Protein AF-T0TPD6-F1 (afdb_monomer_lite)

Sequence (94 aa):
MAFKDNAVELEERVVAINRVTKVVKGGRNMRFAALVVVGDRNGRVGFGTGKSQEVPEAIRKAVEAAKKTLSKFLWLVQLFLTKFVQNLVERKYC

Radius of gyration: 16.24 Å; chains: 1; bounding box: 45×17×48 Å

Structure (mmCIF, N/CA/C/O backbone):
data_AF-T0TPD6-F1
#
_entry.id   AF-T0TPD6-F1
#
loop_
_atom_site.group_PDB
_atom_site.id
_atom_site.type_symbol
_atom_site.label_atom_id
_atom_site.label_alt_id
_atom_site.label_comp_id
_atom_site.label_asym_id
_atom_site.label_entity_id
_atom_site.label_seq_id
_atom_site.pdbx_PDB_ins_code
_atom_site.Cartn_x
_atom_site.Cartn_y
_atom_site.Cartn_z
_atom_site.occupancy
_atom_site.B_iso_or_equiv
_atom_site.auth_seq_id
_atom_site.auth_comp_id
_atom_site.auth_asym_id
_atom_site.auth_atom_id
_atom_site.pdbx_PDB_model_num
ATOM 1 N N . MET A 1 1 ? 9.298 -7.069 27.551 1.00 42.00 1 MET A N 1
ATOM 2 C CA . MET A 1 1 ? 9.019 -5.919 26.657 1.00 42.00 1 MET A CA 1
ATOM 3 C C . MET A 1 1 ? 8.824 -6.468 25.248 1.00 42.00 1 MET A C 1
ATOM 5 O O . MET A 1 1 ? 9.677 -7.222 24.821 1.00 42.00 1 MET A O 1
ATOM 9 N N . ALA A 1 2 ? 7.728 -6.255 24.525 1.00 43.62 2 ALA A N 1
ATOM 10 C CA . ALA A 1 2 ? 7.048 -4.985 24.290 1.00 43.62 2 ALA A CA 1
ATOM 11 C C . ALA A 1 2 ? 5.547 -5.005 24.628 1.00 43.62 2 ALA A C 1
ATOM 13 O O . ALA A 1 2 ? 4.870 -6.025 24.503 1.00 43.62 2 ALA A O 1
ATOM 14 N N . PHE A 1 3 ? 5.063 -3.842 25.057 1.00 47.22 3 PHE A N 1
ATOM 15 C CA . PHE A 1 3 ? 3.662 -3.535 25.302 1.00 47.22 3 PHE A CA 1
ATOM 16 C C . PHE A 1 3 ? 2.911 -3.542 23.962 1.00 47.22 3 PHE A C 1
ATOM 18 O O . PHE A 1 3 ? 3.263 -2.813 23.040 1.00 47.22 3 PHE A O 1
ATOM 25 N N . LYS A 1 4 ? 1.905 -4.415 23.831 1.00 49.62 4 LYS A N 1
ATOM 26 C CA . LYS A 1 4 ? 0.898 -4.316 22.770 1.00 49.62 4 LYS A CA 1
ATOM 27 C C . LYS A 1 4 ? -0.016 -3.155 23.148 1.00 49.62 4 LYS A C 1
ATOM 29 O O . LYS A 1 4 ? -0.924 -3.337 23.955 1.00 49.62 4 LYS A O 1
ATOM 34 N N . ASP A 1 5 ? 0.246 -1.975 22.604 1.00 52.47 5 ASP A N 1
ATOM 35 C CA . ASP A 1 5 ? -0.635 -0.826 22.781 1.00 52.47 5 ASP A CA 1
ATOM 36 C C . ASP A 1 5 ? -1.970 -1.094 22.075 1.00 52.47 5 ASP A C 1
ATOM 38 O O . ASP A 1 5 ? -2.103 -0.952 20.865 1.00 52.47 5 ASP A O 1
ATOM 42 N N . ASN A 1 6 ? -2.939 -1.506 22.894 1.00 47.06 6 ASN A N 1
ATOM 43 C CA . ASN A 1 6 ? -4.380 -1.572 22.674 1.00 47.06 6 ASN A CA 1
ATOM 44 C C . ASN A 1 6 ? -4.864 -2.447 21.508 1.00 47.06 6 ASN A C 1
ATOM 46 O O . ASN A 1 6 ? -4.713 -2.142 20.329 1.00 47.06 6 ASN A O 1
ATOM 50 N N . ALA A 1 7 ? -5.533 -3.530 21.904 1.00 55.16 7 ALA A N 1
ATOM 51 C CA . ALA A 1 7 ? -6.225 -4.521 21.094 1.00 55.16 7 ALA A CA 1
ATOM 52 C C . ALA A 1 7 ? -7.370 -3.921 20.256 1.00 55.16 7 ALA A C 1
ATOM 54 O O . ALA A 1 7 ? -8.546 -4.177 20.497 1.00 55.16 7 ALA A O 1
ATOM 55 N N . VAL A 1 8 ? -7.027 -3.121 19.253 1.00 63.78 8 VAL A N 1
ATOM 56 C CA . VAL A 1 8 ? -7.885 -2.942 18.089 1.00 63.78 8 VAL A CA 1
ATOM 57 C C . VAL A 1 8 ? -7.512 -4.078 17.150 1.00 63.78 8 VAL A C 1
ATOM 59 O O . VAL A 1 8 ? -6.397 -4.122 16.631 1.00 63.78 8 VAL A O 1
ATOM 62 N N . GLU A 1 9 ? -8.409 -5.048 17.007 1.00 70.81 9 GLU A N 1
ATOM 63 C CA . GLU A 1 9 ? -8.258 -6.158 16.070 1.00 70.81 9 GLU A CA 1
ATOM 64 C C . GLU A 1 9 ? -8.341 -5.594 14.644 1.00 70.81 9 GLU A C 1
ATOM 66 O O . GLU A 1 9 ? -9.409 -5.458 14.054 1.00 70.81 9 GLU A O 1
ATOM 71 N N . LEU A 1 10 ? -7.197 -5.132 14.140 1.00 76.25 10 LEU A N 1
ATOM 72 C CA . LEU A 1 10 ? -7.061 -4.555 12.812 1.00 76.25 10 LEU A CA 1
ATOM 73 C C . LEU A 1 10 ? -6.826 -5.689 11.817 1.00 76.25 10 LEU A C 1
ATOM 75 O O . LEU A 1 10 ? -5.747 -6.279 11.778 1.00 76.25 10 LEU A O 1
ATOM 79 N N . GLU A 1 11 ? -7.832 -5.979 10.999 1.00 84.00 11 GLU A N 1
ATOM 80 C CA . GLU A 1 11 ? -7.688 -6.896 9.877 1.00 84.00 11 GLU A CA 1
ATOM 81 C C . GLU A 1 11 ? -6.979 -6.191 8.722 1.00 84.00 11 GLU A C 1
ATOM 83 O O . GLU A 1 11 ? -7.386 -5.109 8.293 1.00 84.00 11 GLU A O 1
ATOM 88 N N . GLU A 1 12 ? -5.928 -6.817 8.197 1.00 86.06 12 GLU A N 1
ATOM 89 C CA . GLU A 1 12 ? -5.174 -6.332 7.042 1.00 86.06 12 GLU A CA 1
ATOM 90 C C . GLU A 1 12 ? -5.595 -7.132 5.799 1.00 86.06 12 GLU A C 1
ATOM 92 O O . GLU A 1 12 ? -5.528 -8.363 5.781 1.00 86.06 12 GLU A O 1
ATOM 97 N N . ARG A 1 13 ? -6.033 -6.450 4.736 1.00 86.31 13 ARG A N 1
ATOM 98 C CA . ARG A 1 13 ? -6.387 -7.075 3.454 1.00 86.31 13 ARG A CA 1
ATOM 99 C C . ARG A 1 13 ? -5.625 -6.435 2.304 1.00 86.31 13 ARG A C 1
ATOM 101 O O . ARG A 1 13 ? -5.680 -5.223 2.097 1.00 86.31 13 ARG A O 1
ATOM 108 N N . VAL A 1 14 ? -4.955 -7.269 1.513 1.00 86.69 14 VAL A N 1
ATOM 109 C CA . VAL A 1 14 ? -4.327 -6.852 0.255 1.00 86.69 14 VAL A CA 1
ATOM 110 C C . VAL A 1 14 ? -5.405 -6.788 -0.822 1.00 86.69 14 VAL A C 1
ATOM 112 O O . VAL A 1 14 ? -6.097 -7.775 -1.063 1.00 86.69 14 VAL A O 1
ATOM 115 N N . VAL A 1 15 ? -5.558 -5.626 -1.452 1.00 88.06 15 VAL A N 1
ATOM 116 C CA . VAL A 1 15 ? -6.565 -5.410 -2.502 1.00 88.06 15 VAL A CA 1
ATOM 117 C C . VAL A 1 15 ? -5.962 -5.668 -3.874 1.00 88.06 15 VAL A C 1
ATOM 119 O O . VAL A 1 15 ? -6.538 -6.388 -4.682 1.00 88.06 15 VAL A O 1
ATOM 122 N N . ALA A 1 16 ? -4.795 -5.080 -4.136 1.00 84.75 16 ALA A N 1
ATOM 123 C CA . ALA A 1 16 ? -4.149 -5.166 -5.435 1.00 84.75 16 ALA A CA 1
ATOM 124 C C . ALA A 1 16 ? -2.628 -5.120 -5.312 1.00 84.75 16 ALA A C 1
ATOM 126 O O . ALA A 1 16 ? -2.070 -4.406 -4.472 1.00 84.75 16 ALA A O 1
ATOM 127 N N . ILE A 1 17 ? -1.969 -5.857 -6.205 1.00 91.12 17 ILE A N 1
ATOM 128 C CA . ILE A 1 17 ? -0.523 -5.820 -6.399 1.00 91.12 17 ILE A CA 1
ATOM 129 C C . ILE A 1 17 ? -0.267 -5.538 -7.874 1.00 91.12 17 ILE A C 1
ATOM 131 O O . ILE A 1 17 ? -0.569 -6.357 -8.738 1.00 91.12 17 ILE A O 1
ATOM 135 N N . ASN A 1 18 ? 0.338 -4.389 -8.153 1.00 91.50 18 ASN A N 1
ATOM 136 C CA . ASN A 1 18 ? 0.650 -3.953 -9.504 1.00 91.50 18 ASN A CA 1
ATOM 137 C C . ASN A 1 18 ? 2.161 -3.954 -9.720 1.00 91.50 18 ASN A C 1
ATOM 139 O O . ASN A 1 18 ? 2.921 -3.372 -8.945 1.00 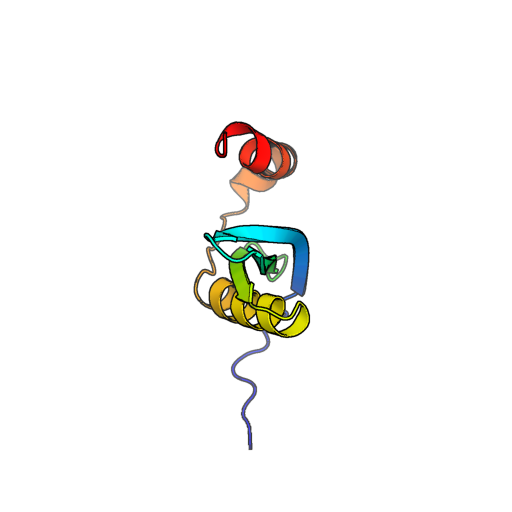91.50 18 ASN A O 1
ATOM 143 N N . ARG A 1 19 ? 2.612 -4.554 -10.824 1.00 93.38 19 ARG A N 1
ATOM 144 C CA . ARG A 1 19 ? 3.997 -4.411 -11.281 1.00 93.38 19 ARG A CA 1
ATOM 145 C C . ARG A 1 19 ? 4.119 -3.121 -12.086 1.00 93.38 19 ARG A C 1
ATOM 147 O O . ARG A 1 19 ? 3.601 -3.023 -13.193 1.00 93.38 19 ARG A O 1
ATOM 154 N N . VAL A 1 20 ? 4.834 -2.142 -11.547 1.00 92.31 20 VAL A N 1
ATOM 155 C CA . VAL A 1 20 ? 5.083 -0.852 -12.197 1.00 92.31 20 VAL A CA 1
ATOM 156 C C . VAL A 1 20 ? 6.509 -0.803 -12.735 1.00 92.31 20 VAL A C 1
ATOM 158 O O . VAL A 1 20 ? 7.467 -1.114 -12.028 1.00 92.31 20 VAL A O 1
ATOM 161 N N . THR A 1 21 ? 6.674 -0.402 -13.996 1.00 94.12 21 THR A N 1
ATOM 162 C CA . THR A 1 21 ? 7.989 -0.374 -14.654 1.00 94.12 21 THR A CA 1
ATOM 163 C C . THR A 1 21 ? 8.346 1.034 -15.107 1.00 94.12 21 THR A C 1
ATOM 165 O O . THR A 1 21 ? 7.585 1.637 -15.857 1.00 94.12 21 THR A O 1
ATOM 168 N N . LYS A 1 22 ? 9.513 1.540 -14.700 1.00 92.25 22 LYS A N 1
ATOM 169 C CA . LYS A 1 22 ? 10.114 2.764 -15.240 1.00 92.25 22 LYS A CA 1
ATOM 170 C C . LYS A 1 22 ? 11.066 2.383 -16.371 1.00 92.25 22 LYS A C 1
ATOM 172 O O . LYS A 1 22 ? 12.031 1.654 -16.143 1.00 92.25 22 LYS A O 1
ATOM 177 N N . VAL A 1 23 ? 10.804 2.885 -17.572 1.00 94.31 23 VAL A N 1
ATOM 178 C CA . VAL A 1 23 ? 11.717 2.745 -18.713 1.00 94.31 23 VAL A CA 1
ATOM 179 C C . VAL A 1 23 ? 12.865 3.752 -18.586 1.00 94.31 23 VAL A C 1
ATOM 181 O O . VAL A 1 23 ? 12.653 4.903 -18.204 1.00 94.31 23 VAL A O 1
ATOM 184 N N . VAL A 1 24 ? 14.092 3.311 -18.848 1.00 94.81 24 VAL A N 1
ATOM 185 C CA . VAL A 1 24 ? 15.306 4.141 -18.887 1.00 94.81 24 VAL A CA 1
ATOM 186 C C . VAL A 1 24 ? 16.114 3.786 -20.136 1.00 94.81 24 VAL A C 1
ATOM 188 O O . VAL A 1 24 ? 15.881 2.745 -20.744 1.00 94.81 24 VAL A O 1
ATOM 191 N N . LYS A 1 25 ? 17.090 4.623 -20.515 1.00 92.00 25 LYS A N 1
ATOM 192 C CA . LYS A 1 25 ? 17.872 4.438 -21.754 1.00 92.00 25 LYS A CA 1
ATOM 193 C C . LYS A 1 25 ? 18.584 3.074 -21.858 1.00 92.00 25 LYS A C 1
ATOM 195 O O . LYS A 1 25 ? 18.846 2.632 -22.964 1.00 92.00 25 LYS A O 1
ATOM 200 N N . GLY A 1 26 ? 18.861 2.411 -20.729 1.00 92.75 26 GLY A N 1
ATOM 201 C CA . GLY A 1 26 ? 19.529 1.103 -20.664 1.00 92.75 26 GLY A CA 1
ATOM 202 C C . GLY A 1 26 ? 18.652 -0.078 -20.228 1.00 92.75 26 GLY A C 1
ATOM 203 O O . GLY A 1 26 ? 19.190 -1.139 -19.941 1.00 92.75 26 GLY A O 1
ATOM 204 N N . GLY A 1 27 ? 17.327 0.080 -20.112 1.00 92.00 27 GLY A N 1
ATOM 205 C CA . GLY A 1 27 ? 16.450 -1.033 -19.731 1.00 92.00 27 GLY A CA 1
ATOM 206 C C . GLY A 1 27 ? 15.169 -0.629 -19.006 1.00 92.00 27 GLY A C 1
ATOM 207 O O . GLY A 1 27 ? 14.709 0.513 -19.068 1.00 92.00 27 GLY A O 1
ATOM 208 N N . ARG A 1 28 ? 14.564 -1.589 -18.298 1.00 90.94 28 ARG A N 1
ATOM 209 C CA . ARG A 1 28 ? 13.324 -1.391 -17.531 1.00 90.94 28 ARG A CA 1
ATOM 210 C C . ARG A 1 28 ? 13.595 -1.653 -16.056 1.00 90.94 28 ARG A C 1
ATOM 212 O O . ARG A 1 28 ? 13.883 -2.778 -15.673 1.00 90.94 28 ARG A O 1
ATOM 219 N N . ASN A 1 29 ? 13.466 -0.624 -15.225 1.00 91.00 29 ASN A N 1
ATOM 220 C CA . ASN A 1 29 ? 13.519 -0.782 -13.775 1.00 91.00 29 ASN A CA 1
ATOM 221 C C . ASN A 1 29 ? 12.112 -1.114 -13.262 1.00 91.00 29 ASN A C 1
ATOM 223 O O . ASN A 1 29 ? 11.181 -0.325 -13.449 1.00 91.00 29 ASN A O 1
ATOM 227 N N . MET A 1 30 ? 11.944 -2.284 -12.651 1.00 92.38 30 MET A N 1
ATOM 228 C CA . MET A 1 30 ? 10.648 -2.767 -12.174 1.00 92.38 30 MET A CA 1
ATOM 229 C C . MET A 1 30 ? 10.533 -2.626 -10.659 1.00 92.38 30 MET A C 1
ATOM 231 O O . MET A 1 30 ? 11.501 -2.795 -9.923 1.00 92.38 30 MET A O 1
ATOM 235 N N . ARG A 1 31 ? 9.328 -2.302 -10.194 1.00 94.38 31 ARG A N 1
ATOM 236 C CA . ARG A 1 31 ? 8.951 -2.265 -8.779 1.00 94.38 31 ARG A CA 1
ATOM 237 C C . ARG A 1 31 ? 7.533 -2.800 -8.623 1.00 94.38 31 ARG A C 1
ATOM 239 O O . ARG A 1 31 ? 6.745 -2.758 -9.568 1.00 94.38 31 ARG A O 1
ATOM 246 N N . PHE A 1 32 ? 7.190 -3.236 -7.423 1.00 94.56 32 PHE A N 1
ATOM 247 C CA . PHE A 1 32 ? 5.836 -3.632 -7.066 1.00 94.56 32 PHE A CA 1
ATOM 248 C C . PHE A 1 32 ? 5.178 -2.530 -6.250 1.00 94.56 32 PHE A C 1
ATOM 250 O O . PHE A 1 32 ? 5.777 -1.993 -5.318 1.00 94.56 32 PHE A O 1
ATOM 257 N N . ALA A 1 33 ? 3.961 -2.175 -6.640 1.00 92.56 33 ALA A N 1
ATOM 258 C CA . ALA A 1 33 ? 3.060 -1.336 -5.877 1.00 92.56 33 ALA A CA 1
ATOM 259 C C . ALA A 1 33 ? 2.004 -2.233 -5.226 1.00 92.56 33 ALA A C 1
ATOM 261 O O . ALA A 1 33 ? 1.385 -3.045 -5.910 1.00 92.56 33 ALA A O 1
ATOM 262 N N . ALA A 1 34 ? 1.811 -2.090 -3.922 1.00 93.62 34 ALA A N 1
ATOM 263 C CA . ALA A 1 34 ? 0.803 -2.801 -3.152 1.00 93.62 34 ALA A CA 1
ATOM 264 C C . ALA A 1 34 ? -0.219 -1.798 -2.610 1.00 93.62 34 ALA A C 1
ATOM 266 O O . ALA A 1 34 ? 0.161 -0.751 -2.078 1.00 93.62 34 ALA A O 1
ATOM 267 N N . LEU A 1 35 ? -1.501 -2.133 -2.745 1.00 91.31 35 LEU A N 1
ATOM 268 C CA . LEU A 1 35 ? -2.616 -1.440 -2.110 1.00 91.31 35 LEU A CA 1
ATOM 269 C C . LEU A 1 35 ? -3.167 -2.332 -0.998 1.00 91.31 35 LEU A C 1
ATOM 271 O O . LEU A 1 35 ? -3.579 -3.469 -1.251 1.00 91.31 35 LEU A O 1
ATOM 275 N N . VAL A 1 36 ? -3.173 -1.807 0.224 1.00 89.19 36 VAL A N 1
ATOM 276 C CA . VAL A 1 36 ? -3.608 -2.522 1.424 1.00 89.19 36 VAL A CA 1
ATOM 277 C C . VAL A 1 36 ? -4.660 -1.697 2.151 1.00 89.19 36 VAL A C 1
ATOM 279 O O . VAL A 1 36 ? -4.559 -0.473 2.245 1.00 89.19 36 VAL A O 1
ATOM 282 N N . VAL A 1 37 ? -5.674 -2.383 2.662 1.00 88.25 37 VAL A N 1
ATOM 283 C CA . VAL A 1 37 ? -6.724 -1.818 3.508 1.00 88.25 37 VAL A CA 1
ATOM 284 C C . VAL A 1 37 ? -6.610 -2.452 4.887 1.00 88.25 37 VAL A C 1
ATOM 286 O O . VAL A 1 37 ? -6.400 -3.657 5.000 1.00 88.25 37 VAL A O 1
ATOM 289 N N . VAL A 1 38 ? -6.731 -1.635 5.927 1.00 87.75 38 VAL A N 1
ATOM 290 C CA . VAL A 1 38 ? -6.662 -2.049 7.329 1.00 87.75 38 VAL A CA 1
ATOM 291 C C . VAL A 1 38 ? -7.911 -1.545 8.042 1.00 87.75 38 VAL A C 1
ATOM 293 O O . VAL A 1 38 ? -8.263 -0.377 7.892 1.00 87.75 38 VAL A O 1
ATOM 296 N N . GLY A 1 39 ? -8.603 -2.382 8.811 1.00 85.44 39 GLY A N 1
ATOM 297 C CA . GLY A 1 39 ? -9.804 -1.937 9.521 1.00 85.44 39 GLY A CA 1
ATOM 298 C C . GLY A 1 39 ? -10.304 -2.905 10.582 1.00 85.44 39 GLY A C 1
ATOM 299 O O . GLY A 1 39 ? -9.945 -4.076 10.582 1.00 85.44 39 GLY A O 1
ATOM 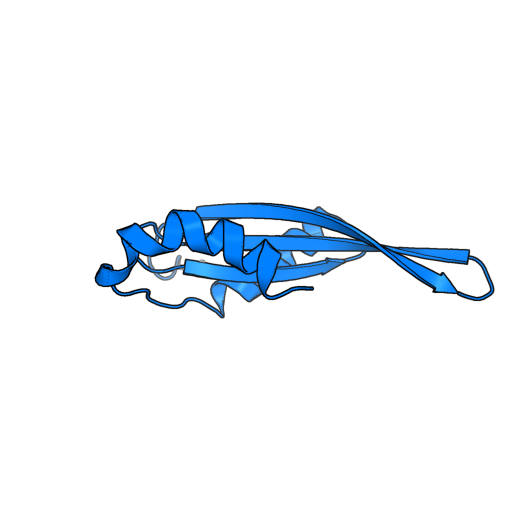300 N N . ASP A 1 40 ? -11.143 -2.402 11.485 1.00 80.25 40 ASP A N 1
ATOM 301 C CA . ASP A 1 40 ? -11.619 -3.122 12.676 1.00 80.25 40 ASP A CA 1
ATOM 302 C C . ASP A 1 40 ? -13.053 -3.666 12.541 1.00 80.25 40 ASP A C 1
ATOM 304 O O . ASP A 1 40 ? -13.677 -4.020 13.536 1.00 80.25 40 ASP A O 1
ATOM 308 N N . ARG A 1 41 ? -13.620 -3.689 11.321 1.00 72.19 41 ARG A N 1
ATOM 309 C CA . ARG A 1 41 ? -15.045 -3.985 11.010 1.00 72.19 41 ARG A CA 1
ATOM 310 C C . ARG A 1 41 ? -16.078 -3.172 11.812 1.00 72.19 41 ARG A C 1
ATOM 312 O O . ARG A 1 41 ? -17.271 -3.257 11.532 1.00 72.19 41 ARG A O 1
ATOM 319 N N . ASN A 1 42 ? -15.634 -2.295 12.707 1.00 73.69 42 ASN A N 1
ATOM 320 C CA . ASN A 1 42 ? -16.434 -1.507 13.633 1.00 73.69 42 ASN A CA 1
ATOM 321 C C . ASN A 1 42 ? -16.526 -0.037 13.186 1.00 73.69 42 ASN A C 1
ATOM 323 O O . ASN A 1 42 ? -16.753 0.878 13.979 1.00 73.69 42 ASN A O 1
ATOM 327 N N . GLY A 1 43 ? -16.363 0.191 11.879 1.00 72.44 43 GLY A N 1
ATOM 328 C CA . GLY A 1 43 ? -16.449 1.502 11.244 1.00 72.44 43 GLY A CA 1
ATOM 329 C C . GLY A 1 43 ? -15.132 2.275 11.181 1.00 72.44 43 GLY A C 1
ATOM 330 O O . GLY A 1 43 ? -15.153 3.412 10.720 1.00 72.44 43 GLY A O 1
ATOM 331 N N . ARG A 1 44 ? -13.982 1.722 11.595 1.00 78.12 44 ARG A N 1
ATOM 332 C CA . ARG A 1 44 ? -12.672 2.336 11.318 1.00 78.12 44 ARG A CA 1
ATOM 333 C C . ARG A 1 44 ? -12.007 1.597 10.171 1.00 78.12 44 ARG A C 1
ATOM 335 O O . ARG A 1 44 ? -11.762 0.395 10.240 1.00 78.12 44 ARG A O 1
ATOM 342 N N . VAL A 1 45 ? -11.721 2.332 9.103 1.00 83.44 45 VAL A N 1
ATOM 343 C CA . VAL A 1 45 ? -11.019 1.806 7.933 1.00 83.44 45 VAL A CA 1
ATOM 344 C C . VAL A 1 45 ? -9.930 2.796 7.549 1.00 83.44 45 VAL A C 1
ATOM 346 O O . VAL A 1 45 ? -10.138 4.009 7.536 1.00 83.44 45 VAL A O 1
ATOM 349 N N . GLY A 1 46 ? -8.756 2.265 7.248 1.00 84.56 46 GLY A N 1
ATOM 350 C CA . GLY A 1 46 ? -7.637 2.980 6.666 1.00 84.56 46 GLY A CA 1
ATOM 351 C C . GLY A 1 46 ? -7.155 2.274 5.411 1.00 84.56 46 GLY A C 1
ATOM 352 O O . GLY A 1 46 ? -7.290 1.060 5.259 1.00 84.56 46 GLY A O 1
ATOM 353 N N . PHE A 1 47 ? -6.600 3.046 4.491 1.00 87.31 47 PHE A N 1
ATOM 354 C CA . PHE A 1 47 ? -6.001 2.538 3.265 1.00 87.31 47 PHE A CA 1
ATOM 355 C C . PHE A 1 47 ? -4.569 3.044 3.165 1.00 87.31 47 PHE A C 1
ATOM 357 O O . PHE A 1 47 ? -4.238 4.126 3.647 1.00 87.31 47 PHE A O 1
ATOM 364 N N . GLY A 1 48 ? -3.713 2.251 2.535 1.00 88.25 48 GLY A N 1
ATOM 365 C CA . GLY A 1 48 ? -2.309 2.577 2.371 1.00 88.25 48 GLY A CA 1
ATOM 366 C C . GLY A 1 48 ? -1.749 1.981 1.095 1.00 88.25 48 GLY A C 1
ATOM 367 O O . GLY A 1 48 ? -2.115 0.885 0.668 1.00 88.25 48 GLY A O 1
ATOM 368 N N . THR A 1 49 ? -0.839 2.726 0.479 1.00 91.12 49 THR A N 1
ATOM 369 C CA . THR A 1 49 ? -0.099 2.290 -0.704 1.00 91.12 49 THR A CA 1
ATOM 370 C C . THR A 1 49 ? 1.375 2.178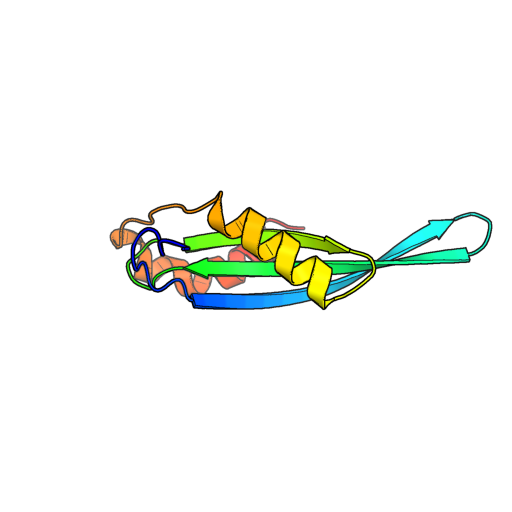 -0.369 1.00 91.12 49 THR A C 1
ATOM 372 O O . THR A 1 49 ? 1.930 3.063 0.279 1.00 91.12 49 THR A O 1
ATOM 375 N N . GLY A 1 50 ? 2.030 1.134 -0.862 1.00 93.75 50 GLY A N 1
ATOM 376 C CA . GLY A 1 50 ? 3.465 0.928 -0.693 1.00 93.75 50 GLY A CA 1
ATOM 377 C C . GLY A 1 50 ? 4.120 0.542 -2.009 1.00 93.75 50 GLY A C 1
ATOM 378 O O . GLY A 1 50 ? 3.521 -0.150 -2.827 1.0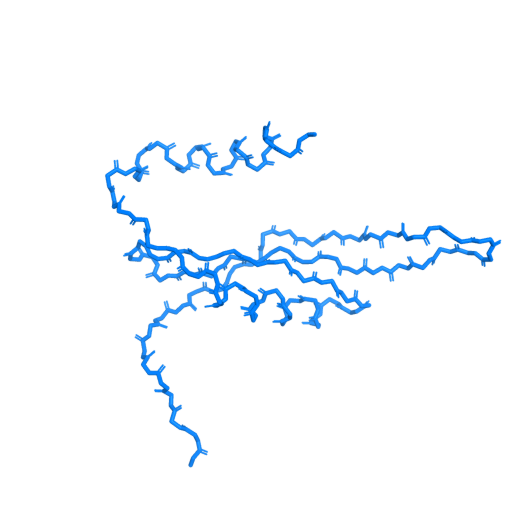0 93.75 50 GLY A O 1
ATOM 379 N N . LYS A 1 51 ? 5.359 0.994 -2.231 1.00 93.75 51 LYS A N 1
ATOM 380 C CA . LYS A 1 51 ? 6.141 0.656 -3.426 1.00 93.75 51 LYS A CA 1
ATOM 381 C C . LYS A 1 51 ? 7.544 0.208 -3.035 1.00 93.75 51 LYS A C 1
ATOM 383 O O . LYS A 1 51 ? 8.273 0.965 -2.396 1.00 93.75 51 LYS A O 1
ATOM 388 N N . SER A 1 52 ? 7.936 -0.994 -3.450 1.00 95.38 52 SER A N 1
ATOM 389 C CA . SER A 1 52 ? 9.292 -1.522 -3.240 1.00 95.38 52 SER A CA 1
ATOM 390 C C . SER A 1 52 ? 9.756 -2.377 -4.420 1.00 95.38 52 SER A C 1
ATOM 392 O O . SER A 1 52 ? 9.004 -2.596 -5.370 1.00 95.38 52 SER A O 1
ATOM 394 N N . GLN A 1 53 ? 11.019 -2.806 -4.399 1.00 92.94 53 GLN A N 1
ATOM 395 C CA . GLN A 1 53 ? 11.533 -3.793 -5.360 1.00 92.94 53 GLN A CA 1
ATOM 396 C C . GLN A 1 53 ? 10.992 -5.194 -5.071 1.00 92.94 53 GLN A C 1
ATOM 398 O O . GLN A 1 53 ? 10.763 -5.957 -6.003 1.00 92.94 53 GLN A O 1
ATOM 403 N N . GLU A 1 54 ? 10.700 -5.480 -3.804 1.00 92.69 54 GLU A N 1
ATOM 404 C CA . GLU A 1 54 ? 10.116 -6.737 -3.356 1.00 92.69 54 GLU A CA 1
ATOM 405 C C . GLU A 1 54 ? 8.650 -6.571 -2.948 1.00 92.69 54 GLU A C 1
ATOM 407 O O . GLU A 1 54 ? 8.231 -5.541 -2.412 1.00 92.69 54 GLU A O 1
ATOM 412 N N . VAL A 1 55 ? 7.865 -7.621 -3.176 1.00 91.19 55 VAL A N 1
ATOM 413 C CA . VAL A 1 55 ? 6.452 -7.687 -2.787 1.00 91.19 55 VAL A CA 1
ATOM 414 C C . VAL A 1 55 ? 6.253 -7.610 -1.263 1.00 91.19 55 VAL A C 1
ATOM 416 O O . VAL A 1 55 ? 5.472 -6.757 -0.834 1.00 91.19 55 VAL A O 1
ATOM 419 N N . PRO A 1 56 ? 6.938 -8.414 -0.419 1.00 93.31 56 PRO A N 1
ATOM 420 C CA . PRO A 1 56 ? 6.722 -8.365 1.031 1.00 93.31 56 PRO A CA 1
ATOM 421 C C . PRO A 1 56 ? 7.081 -7.004 1.638 1.00 93.31 56 PRO A C 1
ATOM 423 O O . PRO A 1 56 ? 6.360 -6.504 2.502 1.00 93.31 56 PRO A O 1
ATOM 426 N N . GLU A 1 57 ? 8.140 -6.352 1.156 1.00 94.56 57 GLU A N 1
ATOM 427 C CA . GLU A 1 57 ? 8.481 -4.997 1.594 1.00 94.56 57 GLU A CA 1
ATOM 428 C C . GLU A 1 57 ? 7.435 -3.956 1.183 1.00 94.56 57 GLU A C 1
ATOM 430 O O . GLU A 1 57 ? 7.140 -3.037 1.950 1.00 94.56 57 GLU A O 1
ATOM 435 N N . ALA A 1 58 ? 6.876 -4.071 -0.027 1.00 93.38 58 ALA A N 1
ATOM 436 C CA . ALA A 1 58 ? 5.836 -3.160 -0.492 1.00 93.38 58 ALA A CA 1
ATOM 437 C C . ALA A 1 58 ? 4.577 -3.262 0.383 1.00 93.38 58 ALA A C 1
ATOM 439 O O . ALA A 1 58 ? 3.991 -2.234 0.721 1.00 93.38 58 ALA A O 1
ATOM 440 N N . ILE A 1 59 ? 4.207 -4.478 0.800 1.00 92.12 59 ILE A N 1
ATOM 441 C CA . ILE A 1 59 ? 3.072 -4.723 1.699 1.00 92.12 59 ILE A CA 1
ATOM 442 C C . ILE A 1 59 ? 3.337 -4.120 3.081 1.00 92.12 59 ILE A C 1
ATOM 444 O O . ILE A 1 59 ? 2.492 -3.385 3.581 1.00 92.12 59 ILE A O 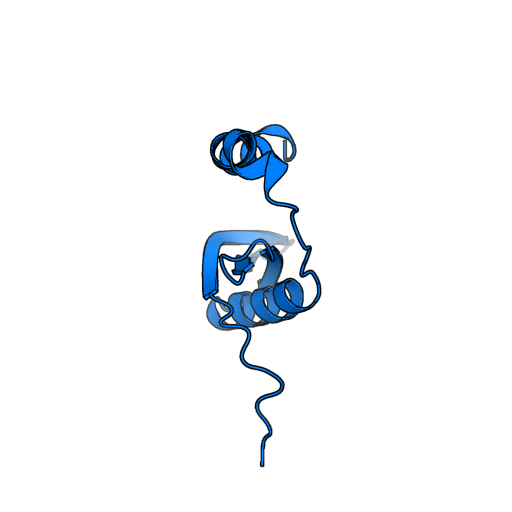1
ATOM 448 N N . ARG A 1 60 ? 4.520 -4.338 3.672 1.00 93.19 60 ARG A N 1
ATOM 449 C CA . ARG A 1 60 ? 4.877 -3.750 4.980 1.00 93.19 60 ARG A CA 1
ATOM 450 C C . ARG A 1 60 ? 4.765 -2.223 4.976 1.00 93.19 60 ARG A C 1
ATOM 452 O O . ARG A 1 60 ? 4.092 -1.654 5.831 1.00 93.19 60 ARG A O 1
ATOM 459 N N . LYS A 1 61 ? 5.328 -1.568 3.953 1.00 93.38 61 LYS A N 1
ATOM 460 C CA . LYS A 1 61 ? 5.225 -0.107 3.770 1.00 93.38 61 LYS A CA 1
ATOM 461 C C . LYS A 1 61 ? 3.772 0.356 3.618 1.00 93.38 61 LYS A C 1
ATOM 463 O O . LYS A 1 61 ? 3.398 1.393 4.159 1.00 93.38 61 LYS A O 1
ATOM 468 N N . ALA A 1 62 ? 2.951 -0.409 2.896 1.00 91.06 62 ALA A N 1
ATOM 469 C CA . ALA A 1 62 ? 1.533 -0.106 2.724 1.00 91.06 62 ALA A CA 1
ATOM 470 C C . ALA A 1 62 ? 0.749 -0.228 4.044 1.00 91.06 62 ALA A C 1
ATOM 472 O O . ALA A 1 62 ? -0.073 0.635 4.338 1.00 91.06 62 ALA A O 1
ATOM 473 N N . VAL A 1 63 ? 1.035 -1.249 4.858 1.00 91.25 63 VAL A N 1
ATOM 474 C CA . VAL A 1 63 ? 0.414 -1.470 6.176 1.00 91.25 63 VAL A CA 1
ATOM 475 C C . VAL A 1 63 ? 0.767 -0.348 7.153 1.00 91.25 63 VAL A C 1
ATOM 477 O O . VAL A 1 63 ? -0.110 0.181 7.834 1.00 91.25 63 VAL A O 1
ATOM 480 N N . GLU A 1 64 ? 2.035 0.060 7.204 1.00 91.31 64 GLU A N 1
ATOM 481 C CA . GLU A 1 64 ? 2.478 1.180 8.044 1.00 91.31 64 GLU A CA 1
ATOM 482 C C . GLU A 1 64 ? 1.810 2.501 7.647 1.00 91.31 64 GLU A C 1
ATOM 484 O O . GLU A 1 64 ? 1.440 3.293 8.515 1.00 91.31 64 GLU A O 1
ATOM 489 N N . ALA A 1 65 ? 1.625 2.737 6.345 1.00 88.44 65 ALA A N 1
ATOM 490 C CA . ALA A 1 65 ? 0.885 3.892 5.849 1.00 88.44 65 ALA A CA 1
ATOM 491 C C . ALA A 1 65 ? -0.607 3.810 6.220 1.00 88.44 65 ALA A C 1
ATOM 493 O O . ALA A 1 65 ? -1.161 4.775 6.742 1.00 88.44 65 ALA A O 1
ATOM 494 N N . ALA A 1 66 ? -1.237 2.647 6.035 1.00 87.44 66 ALA A N 1
ATOM 495 C CA . ALA A 1 66 ? -2.655 2.440 6.331 1.00 87.44 66 ALA A CA 1
ATOM 496 C C . ALA A 1 66 ? -2.987 2.631 7.819 1.00 87.44 66 ALA A C 1
ATOM 498 O O . ALA A 1 66 ? -4.020 3.212 8.148 1.00 87.44 66 ALA A O 1
ATOM 499 N N . LYS A 1 67 ? -2.090 2.206 8.722 1.00 85.62 67 LYS A N 1
ATOM 500 C CA . LYS A 1 67 ? -2.237 2.396 10.177 1.00 85.62 67 LYS A CA 1
ATOM 501 C C . LYS A 1 67 ? -2.220 3.871 10.590 1.00 85.62 67 LYS A C 1
ATOM 503 O O . LYS A 1 67 ? -2.864 4.229 11.570 1.00 85.62 67 LYS A O 1
ATOM 508 N N . LYS A 1 68 ? -1.524 4.733 9.841 1.00 85.94 68 LYS A N 1
ATOM 509 C CA . LYS A 1 68 ? -1.498 6.188 10.083 1.00 85.94 68 LYS A CA 1
ATOM 510 C C . LYS A 1 68 ? -2.764 6.883 9.579 1.00 85.94 68 LYS A C 1
ATOM 512 O O . LYS A 1 68 ? -3.156 7.905 10.131 1.00 85.94 68 LYS A O 1
ATOM 517 N N . THR A 1 69 ? -3.411 6.333 8.554 1.00 80.62 69 THR A N 1
ATOM 518 C CA . THR A 1 69 ? -4.591 6.918 7.898 1.00 80.62 69 THR A CA 1
ATOM 519 C C . THR A 1 69 ? -5.874 6.179 8.293 1.00 80.62 69 THR A C 1
ATOM 521 O O . THR A 1 69 ? -6.661 5.777 7.441 1.00 80.62 69 THR A O 1
ATOM 524 N N . LEU A 1 70 ? -6.108 5.984 9.594 1.00 77.69 70 LEU A N 1
ATOM 525 C CA . LEU A 1 70 ? -7.358 5.400 10.091 1.00 77.69 70 LEU A CA 1
ATOM 526 C C . LEU A 1 70 ? -8.451 6.469 10.161 1.00 77.69 70 LEU A C 1
ATOM 528 O O . LEU A 1 70 ? -8.375 7.401 10.959 1.00 77.69 70 LEU A O 1
ATOM 532 N N . SER A 1 71 ? -9.487 6.316 9.339 1.00 75.31 71 SER A N 1
ATOM 533 C CA . SER A 1 71 ? -10.653 7.201 9.342 1.00 75.31 71 SER A CA 1
ATOM 534 C C . SER A 1 71 ? -11.867 6.468 9.910 1.00 75.31 71 SER A C 1
ATOM 536 O O . SER A 1 71 ? -12.168 5.337 9.523 1.00 75.31 71 SER A O 1
ATOM 538 N N . LYS A 1 72 ? -12.575 7.106 10.848 1.00 67.25 72 LYS A N 1
ATOM 539 C CA . LYS A 1 72 ? -13.827 6.583 11.408 1.00 67.25 72 LYS A CA 1
ATOM 540 C C . LYS A 1 72 ? -14.976 6.947 10.471 1.00 67.25 72 LYS A C 1
ATOM 542 O O . LYS A 1 72 ? -15.372 8.107 10.399 1.00 67.25 72 LYS A O 1
ATOM 547 N N . PHE A 1 73 ? -15.523 5.959 9.778 1.00 60.84 73 PHE A N 1
ATOM 548 C CA . PHE A 1 73 ? -16.776 6.096 9.053 1.00 60.84 73 PHE A CA 1
ATOM 549 C C . PHE A 1 73 ? -17.950 5.891 10.015 1.00 60.84 73 PHE A C 1
ATOM 551 O O . PHE A 1 73 ? -18.071 4.861 10.680 1.00 60.84 73 PHE A O 1
ATOM 558 N N . LEU A 1 74 ? -18.818 6.899 10.116 1.00 49.19 74 LEU A N 1
ATOM 559 C CA . LEU A 1 74 ? -20.068 6.787 10.858 1.00 49.19 74 LEU A CA 1
ATOM 560 C C . LEU A 1 74 ? -21.033 5.911 10.044 1.00 49.19 74 LEU A C 1
ATOM 562 O O . LEU A 1 74 ? -21.273 6.165 8.865 1.00 49.19 74 LEU A O 1
ATOM 566 N N . TRP A 1 75 ? -21.575 4.875 10.680 1.00 41.97 75 TRP A N 1
ATOM 567 C CA . TRP A 1 75 ? -22.314 3.757 10.074 1.00 41.97 75 TRP A CA 1
ATOM 568 C C . TRP A 1 75 ? -23.573 4.111 9.253 1.00 41.97 75 TRP A C 1
ATOM 570 O O . TRP A 1 75 ? -24.141 3.234 8.607 1.00 41.97 75 TRP A O 1
ATOM 580 N N . LEU A 1 76 ? -23.988 5.380 9.192 1.00 44.34 76 LEU A N 1
ATOM 581 C CA . LEU A 1 76 ? -25.123 5.830 8.371 1.00 44.34 76 LEU A CA 1
ATOM 582 C C . LEU A 1 76 ? -24.902 5.680 6.852 1.00 44.34 76 LEU A C 1
ATOM 584 O O . LEU A 1 76 ? -25.847 5.820 6.083 1.00 44.34 76 LEU A O 1
ATOM 588 N N . VAL A 1 77 ? -23.686 5.354 6.406 1.00 49.09 77 VAL A N 1
ATOM 589 C CA . VAL A 1 77 ? -23.335 5.240 4.976 1.00 49.09 77 VAL A CA 1
ATOM 590 C C . VAL A 1 77 ? -23.129 3.776 4.521 1.00 49.09 77 VAL A C 1
ATOM 592 O O . VAL A 1 77 ? -22.851 3.508 3.350 1.00 49.09 77 VAL A O 1
ATOM 595 N N . GLN A 1 78 ? -23.324 2.797 5.417 1.00 39.19 78 GLN A N 1
ATOM 596 C CA . GLN A 1 78 ? -23.009 1.375 5.190 1.00 39.19 78 GLN A CA 1
ATOM 597 C C . GLN A 1 78 ? -23.768 0.749 3.996 1.00 39.19 78 GLN A C 1
ATOM 599 O O . GLN A 1 78 ? -23.236 -0.129 3.318 1.00 39.19 78 GLN A O 1
ATOM 604 N N . LEU A 1 79 ? -24.983 1.227 3.691 1.00 45.47 79 LEU A N 1
ATOM 605 C CA . LEU A 1 79 ? -25.826 0.713 2.597 1.00 45.47 79 LEU A CA 1
ATOM 606 C C . LEU A 1 79 ? -25.538 1.339 1.221 1.00 45.47 79 LEU A C 1
ATOM 608 O O . LEU A 1 79 ? -25.887 0.747 0.204 1.00 45.47 79 LEU A O 1
ATOM 612 N N . PHE A 1 80 ? -24.863 2.490 1.164 1.00 43.53 80 PHE A N 1
ATOM 613 C CA . PHE A 1 80 ? -24.483 3.125 -0.105 1.00 43.53 80 PHE A CA 1
ATOM 614 C C . PHE A 1 80 ? -23.035 2.800 -0.509 1.00 43.53 80 PHE A C 1
ATOM 616 O O . PHE A 1 80 ? -22.714 2.778 -1.695 1.00 43.53 80 PHE A O 1
ATOM 623 N N . LEU A 1 81 ? -22.154 2.495 0.454 1.00 44.72 81 LEU A N 1
ATOM 624 C CA . LEU A 1 81 ? -20.709 2.395 0.217 1.00 44.72 81 LEU A CA 1
ATOM 625 C C . LEU A 1 81 ? -20.188 1.045 -0.266 1.00 44.72 81 LEU A C 1
ATOM 627 O O . LEU A 1 81 ? -19.173 1.035 -0.947 1.00 44.72 81 LEU A O 1
ATOM 631 N N . THR A 1 82 ? -20.826 -0.089 0.010 1.00 48.97 82 THR A N 1
ATOM 632 C CA . THR A 1 82 ? -20.282 -1.381 -0.461 1.00 48.97 82 THR A CA 1
ATOM 633 C C . THR A 1 82 ? -20.306 -1.491 -1.986 1.00 48.97 82 THR A C 1
ATOM 635 O O . THR A 1 82 ? -19.324 -1.933 -2.574 1.00 48.97 82 THR A O 1
ATOM 638 N N . LYS A 1 83 ? -21.345 -0.963 -2.649 1.00 45.06 83 LYS A N 1
ATOM 639 C CA . LYS A 1 83 ? -21.341 -0.793 -4.114 1.00 45.06 83 LYS A CA 1
ATOM 640 C C . LYS A 1 83 ? -20.476 0.380 -4.587 1.00 45.06 83 LYS A C 1
ATOM 642 O O . LYS A 1 83 ? -19.972 0.331 -5.705 1.00 45.06 83 LYS A O 1
ATOM 647 N N . PHE A 1 84 ? -20.283 1.416 -3.769 1.00 43.69 84 PHE A N 1
ATOM 648 C CA . PHE A 1 84 ? -19.574 2.640 -4.159 1.00 43.69 84 PHE A CA 1
ATOM 649 C C . PHE A 1 84 ? -18.060 2.581 -3.936 1.00 43.69 84 PHE A C 1
ATOM 651 O O . PHE A 1 84 ? -17.344 3.212 -4.686 1.00 43.69 84 PHE A O 1
ATOM 658 N N . VAL A 1 85 ? -17.526 1.812 -2.985 1.00 49.50 85 VAL A N 1
ATOM 659 C CA . VAL A 1 85 ? -16.069 1.674 -2.785 1.00 49.50 85 VAL A CA 1
ATOM 660 C C . VAL A 1 85 ? -15.446 0.835 -3.903 1.00 49.50 85 VAL A C 1
ATOM 662 O O . VAL A 1 85 ? -14.365 1.177 -4.373 1.00 49.50 85 VAL A O 1
ATOM 665 N N . GLN A 1 86 ? -16.156 -0.180 -4.412 1.00 46.59 86 GLN A N 1
ATOM 666 C CA . GLN A 1 86 ? -15.767 -0.854 -5.657 1.00 46.59 86 GLN A CA 1
ATOM 667 C C . GLN A 1 86 ? -15.909 0.088 -6.873 1.00 46.59 86 GLN A C 1
ATOM 669 O O . GLN A 1 86 ? -14.951 0.237 -7.621 1.00 46.59 86 GLN A O 1
ATOM 674 N N . ASN A 1 87 ? -17.022 0.830 -7.011 1.00 37.56 87 ASN A N 1
ATOM 675 C CA . ASN A 1 87 ? -17.220 1.756 -8.147 1.00 37.56 87 ASN A CA 1
ATOM 676 C C . ASN A 1 87 ? -16.359 3.038 -8.110 1.00 37.56 87 ASN A C 1
ATOM 678 O O . ASN A 1 87 ? -16.117 3.633 -9.153 1.00 37.56 87 ASN A O 1
ATOM 682 N N . LEU A 1 88 ? -15.937 3.535 -6.944 1.00 39.41 88 LEU A N 1
ATOM 683 C CA . LEU A 1 88 ? -15.226 4.816 -6.810 1.00 39.41 88 LEU A CA 1
ATOM 684 C C . LEU A 1 88 ? -13.713 4.645 -6.948 1.00 39.41 88 LEU A C 1
ATOM 686 O O . LEU A 1 88 ? -13.056 5.563 -7.439 1.00 39.41 88 LEU A O 1
ATOM 690 N N . VAL A 1 89 ? -13.183 3.457 -6.632 1.00 47.50 89 VAL A N 1
ATOM 691 C CA . VAL A 1 89 ? -11.841 3.057 -7.083 1.00 47.50 89 VAL A CA 1
ATOM 692 C C . VAL A 1 89 ? -11.791 2.967 -8.616 1.00 47.50 89 VAL A C 1
ATOM 694 O O . VAL A 1 89 ? -10.780 3.342 -9.196 1.00 47.50 89 VAL A O 1
ATOM 697 N N . GLU A 1 90 ? -12.885 2.585 -9.284 1.00 42.81 90 GLU A N 1
ATOM 698 C CA . GLU A 1 90 ? -12.954 2.506 -10.754 1.00 42.81 90 GLU A CA 1
ATOM 699 C C . GLU A 1 90 ? -13.310 3.836 -11.455 1.00 42.81 90 GLU A C 1
ATOM 701 O O . GLU A 1 90 ? -12.894 4.044 -12.590 1.00 42.81 90 GLU A O 1
ATOM 706 N N . ARG A 1 91 ? -14.055 4.761 -10.820 1.00 31.83 91 ARG A N 1
ATOM 707 C CA . ARG A 1 91 ? -14.554 5.990 -11.489 1.00 31.83 91 ARG A CA 1
ATOM 708 C C . ARG A 1 91 ? -13.849 7.304 -11.156 1.00 31.83 91 ARG A C 1
ATOM 710 O O . ARG A 1 91 ? -14.033 8.263 -11.899 1.00 31.83 91 ARG A O 1
ATOM 717 N N . LYS A 1 92 ? -13.097 7.409 -10.055 1.00 32.81 92 LYS A N 1
ATOM 718 C CA . LYS A 1 92 ? -12.360 8.649 -9.708 1.00 32.81 92 LYS A C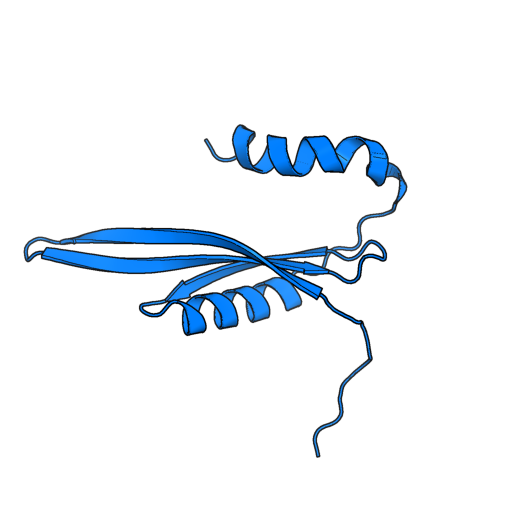A 1
ATOM 719 C C . LYS A 1 92 ? -10.842 8.542 -9.853 1.00 32.81 92 LYS A C 1
ATOM 721 O O . LYS A 1 92 ? -10.147 9.525 -9.617 1.00 32.81 92 LYS A O 1
ATOM 726 N N . TYR A 1 93 ? -10.353 7.388 -10.293 1.00 41.16 93 TYR A N 1
ATOM 727 C CA . TYR A 1 93 ? -8.978 7.173 -10.733 1.00 41.16 93 TYR A CA 1
ATOM 728 C C . TYR A 1 93 ? -8.988 6.741 -12.208 1.00 41.16 93 TYR A C 1
ATOM 730 O O . TYR A 1 93 ? -8.577 5.632 -12.537 1.00 41.16 93 TYR A O 1
ATOM 738 N N . CYS A 1 94 ? -9.519 7.609 -13.075 1.00 32.72 94 CYS A N 1
ATOM 739 C CA . CYS A 1 94 ? -9.222 7.614 -14.507 1.00 32.72 94 CYS A CA 1
ATOM 740 C C . CYS A 1 94 ? -8.366 8.845 -14.812 1.00 32.72 94 CYS A C 1
ATOM 742 O O . CYS A 1 94 ? -8.604 9.886 -14.154 1.00 32.72 94 CYS A O 1
#

pLDDT: mean 74.33, std 21.04, range [31.83, 95.38]

Foldseek 3Di:
DDDPPDPLPKDKDWDDKDWDWDDDPVGIDIKIKTKMKIDSVQQKIFIFIAIGNDDVRRSVRGVVRRVVGIDGHDCPCVVVPVVVVVVVVVPVPD

Secondary structure (DSSP, 8-state):
----------EEEEEEEEEEEEEETTEEEEEEEEEEEEE-SSSEEEEEEEEESSHHHHHHHHHHHHHH-EEE--GGGHHHHHHHHHHHHHHS--